Protein AF-A0A7S1DZK3-F1 (afdb_monomer_lite)

Secondary structure (DSSP, 8-state):
---EEPPPBTTB--EE-TT------HHHHHT-TTTSTTTTS--GGGGGS-B--TT-TTS--B-GGGGTTSSS--TTTTTTS--BTB-GGGS-TTHHHHHHHHHHHHHHHHHH------GGG------TTT-TT----SS--PPTT------

InterPro domains:
  IPR001128 Cytochrome P450 [PF00067] (18-119)
  IPR017972 Cytochrome P450, conserved site [PS00086] (85-94)
  IPR036396 Cytochrome P450 superfamily [G3DSA:1.10.630.10] (1-142)
  IPR036396 Cytochrome P450 superfamily [SSF48264] (18-120)
  IPR050196 Cytochrome P450 Monooxygenases [PTHR24291] (13-118)

pLDDT: mean 83.06, std 17.18, range [33.0, 98.25]

Organism: NCBI:txid33649

Sequence (151 aa):
REEDVLPAGAGVEATVIRGMDMFIPVYNIQRDERFWPNANTFDPERFTRPYKNPDIPEWAGFDPRKWEGRLYPNEIASDYAFMPFGAGARKCVGDEFALMEAVVTLAMVLRRFDFEFDESKFTTGVDIMDHPQDLNHPVGMRTGATIHTRK

Foldseek 3Di:
DQKDWDPDDPNDTDTDHPPDDDDDPQVCLQQPCQQPPVSVDPDPCSLVDWDDHPVRPVFPTAANVQCVVHLDRDCRRSVNSHHPQHDDPNGDPCPRVVSVCVVVVVVVPVVPDDDDDDVVLCPDPDDCVRCVPSQPHPPDDPDPDDPPPPD

Radius of gyration: 19.24 Å; chains: 1; bounding box: 43×32×50 Å

Structure (mmCIF, N/CA/C/O backbone):
data_AF-A0A7S1DZK3-F1
#
_entry.id   AF-A0A7S1DZK3-F1
#
loop_
_atom_site.group_PDB
_atom_site.id
_atom_site.type_symbol
_atom_site.label_atom_id
_atom_site.label_alt_id
_atom_site.label_comp_id
_atom_site.label_asym_id
_atom_site.label_entity_id
_atom_site.label_seq_id
_atom_site.pdbx_PDB_ins_code
_atom_site.Cartn_x
_atom_site.Cartn_y
_atom_site.Cartn_z
_atom_site.occupancy
_atom_site.B_iso_or_equiv
_atom_site.auth_seq_id
_atom_site.auth_comp_id
_atom_site.auth_asym_id
_atom_site.auth_atom_id
_atom_site.pdbx_PDB_model_num
ATOM 1 N N . ARG A 1 1 ? 23.828 -12.456 -16.747 1.00 60.06 1 ARG A N 1
ATOM 2 C CA . ARG A 1 1 ? 23.645 -11.046 -16.331 1.00 60.06 1 ARG A CA 1
ATOM 3 C C . ARG A 1 1 ? 24.387 -10.217 -17.356 1.00 60.06 1 ARG A C 1
ATOM 5 O O . ARG A 1 1 ? 25.614 -10.194 -17.299 1.00 60.06 1 ARG A O 1
ATOM 12 N N . GLU A 1 2 ? 23.642 -9.706 -18.322 1.00 78.56 2 GLU A N 1
ATOM 13 C CA . GLU A 1 2 ? 24.114 -8.796 -19.367 1.00 78.56 2 GLU A CA 1
ATOM 14 C C . GLU A 1 2 ? 23.828 -7.357 -18.918 1.00 78.56 2 GLU A C 1
ATOM 16 O O . GLU A 1 2 ? 23.132 -7.161 -17.918 1.00 78.56 2 GLU A O 1
ATOM 21 N N . GLU A 1 3 ? 24.444 -6.384 -19.581 1.00 82.75 3 GLU A N 1
ATOM 22 C CA . GLU A 1 3 ? 24.134 -4.967 -19.381 1.00 82.75 3 GLU A CA 1
ATOM 23 C C . GLU A 1 3 ? 22.786 -4.652 -20.025 1.00 82.7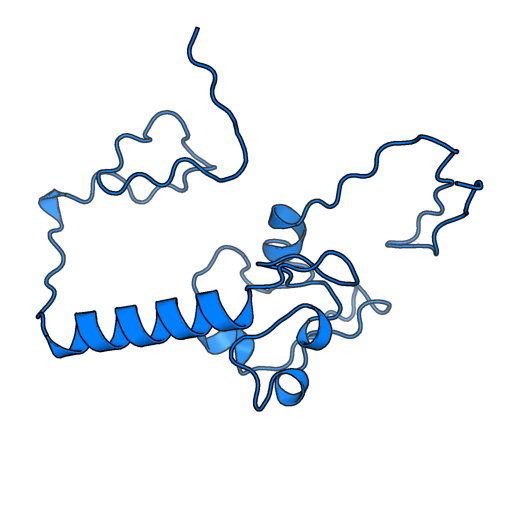5 3 GLU A C 1
ATOM 25 O O . GLU A 1 3 ? 22.459 -5.216 -21.068 1.00 82.75 3 GLU A O 1
ATOM 30 N N . ASP A 1 4 ? 22.011 -3.774 -19.392 1.00 80.69 4 ASP A N 1
ATOM 31 C CA . ASP A 1 4 ? 20.690 -3.395 -19.882 1.00 80.69 4 ASP A CA 1
ATOM 32 C C . ASP A 1 4 ? 20.436 -1.904 -19.633 1.00 80.69 4 ASP A C 1
ATOM 34 O O . ASP A 1 4 ? 20.900 -1.320 -18.642 1.00 80.69 4 ASP A O 1
ATOM 38 N N . VAL A 1 5 ? 19.708 -1.281 -20.555 1.00 77.56 5 VAL A N 1
ATOM 39 C CA . VAL A 1 5 ? 19.269 0.110 -20.441 1.00 77.56 5 VAL A CA 1
ATOM 40 C C . VAL A 1 5 ? 17.822 0.073 -19.988 1.00 77.56 5 VAL A C 1
ATOM 42 O O . VAL A 1 5 ? 16.945 -0.390 -20.715 1.00 77.56 5 VAL A O 1
ATOM 45 N N . LEU A 1 6 ? 17.568 0.548 -18.767 1.00 76.00 6 LEU A N 1
ATOM 46 C CA . LEU A 1 6 ? 16.203 0.586 -18.261 1.00 76.00 6 LEU A CA 1
ATOM 47 C C . LEU A 1 6 ? 15.374 1.596 -19.062 1.00 76.00 6 LEU A C 1
ATOM 49 O O . LEU A 1 6 ? 15.902 2.641 -19.455 1.00 76.00 6 LEU A O 1
ATOM 53 N N . PRO A 1 7 ? 14.075 1.319 -19.280 1.00 72.19 7 PRO A N 1
ATOM 54 C CA . PRO A 1 7 ? 13.187 2.292 -19.896 1.00 72.19 7 PRO A CA 1
ATOM 55 C C . PRO A 1 7 ? 13.189 3.584 -19.076 1.00 72.19 7 PRO A C 1
ATOM 57 O O . PRO A 1 7 ? 13.272 3.547 -17.845 1.00 72.19 7 PRO A O 1
ATOM 60 N N . ALA A 1 8 ? 13.092 4.722 -19.764 1.00 64.50 8 ALA A N 1
ATOM 61 C CA . ALA A 1 8 ? 13.044 6.022 -19.113 1.00 64.50 8 ALA A CA 1
ATOM 62 C C . ALA A 1 8 ? 11.889 6.059 -18.099 1.00 64.50 8 ALA A C 1
ATOM 64 O O . ALA A 1 8 ? 10.725 5.864 -18.448 1.00 64.50 8 ALA A O 1
ATOM 65 N N . GLY A 1 9 ? 12.229 6.308 -16.837 1.00 62.69 9 GLY A N 1
ATOM 66 C CA . GLY A 1 9 ? 11.283 6.545 -15.754 1.00 62.69 9 GLY A CA 1
ATOM 67 C C . GLY A 1 9 ? 11.516 7.945 -15.204 1.00 62.69 9 GLY A C 1
ATOM 68 O O . GLY A 1 9 ? 12.662 8.341 -15.002 1.00 62.69 9 GLY A O 1
ATOM 69 N N . ALA A 1 10 ? 10.445 8.717 -14.998 1.00 60.16 10 ALA A N 1
ATOM 70 C CA . ALA A 1 10 ? 10.524 10.100 -14.509 1.00 60.16 10 ALA A CA 1
ATOM 71 C C . ALA A 1 10 ? 11.464 11.023 -15.328 1.00 60.16 10 ALA A C 1
ATOM 73 O O . ALA A 1 10 ? 12.048 11.959 -14.786 1.00 60.16 10 ALA A O 1
ATOM 74 N N . GLY A 1 11 ? 11.618 10.757 -16.632 1.00 65.50 11 GLY A N 1
ATOM 75 C CA . GLY A 1 11 ? 12.385 11.597 -17.559 1.00 65.50 11 GLY A CA 1
ATOM 76 C C . GLY A 1 11 ? 13.910 11.443 -17.506 1.00 65.50 11 GLY A C 1
ATOM 77 O O . GLY A 1 11 ? 14.607 12.251 -18.116 1.00 65.50 11 GLY A O 1
ATOM 78 N N . VAL A 1 12 ? 14.440 10.431 -16.808 1.00 72.00 12 VAL A N 1
ATOM 79 C CA . VAL A 1 12 ? 15.886 10.161 -16.739 1.00 72.00 12 VAL A CA 1
ATOM 80 C C . VAL A 1 12 ? 16.186 8.782 -17.321 1.00 72.00 12 VAL A C 1
ATOM 82 O O . VAL A 1 12 ? 15.594 7.782 -16.913 1.00 72.00 12 VAL A O 1
ATOM 85 N N . GLU A 1 13 ? 17.125 8.723 -18.264 1.00 78.81 13 GLU A N 1
ATOM 86 C CA . GLU A 1 13 ? 17.710 7.463 -18.724 1.00 78.81 13 GLU A CA 1
ATOM 87 C C . GLU A 1 13 ? 18.843 7.043 -17.787 1.00 78.81 13 GLU A C 1
ATOM 89 O O . GLU A 1 13 ? 19.694 7.851 -17.408 1.00 78.81 13 GLU A O 1
ATOM 94 N N . ALA A 1 14 ? 18.863 5.764 -17.417 1.00 81.75 14 ALA A N 1
ATOM 95 C CA . ALA A 1 14 ? 19.902 5.199 -16.570 1.00 81.75 14 ALA A CA 1
ATOM 96 C C . ALA A 1 14 ? 20.382 3.858 -17.134 1.00 81.75 14 ALA A C 1
ATOM 98 O O . ALA A 1 14 ? 19.590 2.975 -17.464 1.00 81.75 14 ALA A O 1
ATOM 99 N N . THR A 1 15 ? 21.701 3.695 -17.215 1.00 85.69 15 THR A N 1
ATOM 100 C CA . THR A 1 15 ? 22.334 2.420 -17.564 1.00 85.69 15 THR A CA 1
ATOM 101 C C . THR A 1 15 ? 22.617 1.629 -16.297 1.00 85.69 15 THR A C 1
ATOM 103 O O . THR A 1 15 ? 23.321 2.108 -15.405 1.00 85.69 15 THR A O 1
ATOM 106 N N . VAL A 1 16 ? 22.111 0.397 -16.229 1.00 85.81 16 VAL A N 1
ATOM 107 C CA . VAL A 1 16 ? 22.430 -0.524 -15.138 1.00 85.81 16 VAL A CA 1
ATOM 108 C C . VAL A 1 16 ? 23.578 -1.410 -15.592 1.00 85.81 16 VAL A C 1
ATOM 110 O O . VAL A 1 16 ? 23.414 -2.321 -16.405 1.00 85.81 16 VAL A O 1
ATOM 113 N N . ILE A 1 17 ? 24.771 -1.134 -15.068 1.00 89.94 17 ILE A N 1
ATOM 114 C CA . ILE A 1 17 ? 25.952 -1.933 -15.396 1.00 89.94 17 ILE A CA 1
ATOM 115 C C . ILE A 1 17 ? 25.863 -3.319 -14.760 1.00 89.94 17 ILE A C 1
ATOM 117 O O . ILE A 1 17 ? 25.255 -3.528 -13.703 1.00 89.94 17 ILE A O 1
ATOM 121 N N . ARG A 1 18 ? 26.539 -4.287 -15.376 1.00 88.56 18 ARG A N 1
ATOM 122 C CA . ARG A 1 18 ? 26.603 -5.651 -14.858 1.00 88.56 18 ARG A CA 1
ATOM 123 C C . ARG A 1 18 ? 27.131 -5.665 -13.420 1.00 88.56 18 ARG A C 1
ATOM 125 O O . ARG A 1 18 ? 28.251 -5.250 -13.148 1.00 88.56 18 ARG A O 1
ATOM 132 N N . GLY A 1 19 ? 26.343 -6.252 -12.521 1.00 88.88 19 GLY A N 1
ATOM 133 C CA . GLY A 1 19 ? 26.713 -6.396 -11.110 1.00 88.88 19 GLY A CA 1
ATOM 134 C C . GLY A 1 19 ? 26.346 -5.199 -10.235 1.00 88.88 19 GLY A C 1
ATOM 135 O O . GLY A 1 19 ? 26.586 -5.273 -9.038 1.00 88.88 19 GLY A O 1
ATOM 136 N N . MET A 1 20 ? 25.740 -4.149 -10.798 1.00 89.69 20 MET A N 1
ATOM 137 C CA . MET A 1 20 ? 25.146 -3.067 -10.019 1.00 89.69 20 MET A CA 1
ATOM 138 C C . MET A 1 20 ? 24.001 -3.601 -9.152 1.00 89.69 20 MET A C 1
ATOM 140 O O . MET A 1 20 ? 23.129 -4.331 -9.635 1.00 89.69 20 MET A O 1
ATOM 144 N N . ASP A 1 21 ? 24.002 -3.214 -7.880 1.00 89.12 21 ASP A N 1
ATOM 145 C CA . ASP A 1 21 ? 22.887 -3.469 -6.979 1.00 89.12 21 ASP A CA 1
ATOM 146 C C . ASP A 1 21 ? 21.771 -2.454 -7.227 1.00 89.12 21 ASP A C 1
ATOM 148 O O . ASP A 1 21 ? 22.009 -1.256 -7.383 1.00 89.12 21 ASP A O 1
ATOM 152 N N . MET A 1 22 ? 20.535 -2.945 -7.247 1.00 86.38 22 MET A N 1
ATOM 153 C CA . MET A 1 22 ? 19.342 -2.124 -7.405 1.00 86.38 22 MET A CA 1
ATOM 154 C C . MET A 1 22 ? 18.540 -2.133 -6.113 1.00 86.38 22 MET A C 1
ATOM 156 O O . MET A 1 22 ? 18.350 -3.180 -5.492 1.00 86.38 22 MET A O 1
ATOM 160 N N . PHE A 1 23 ? 18.019 -0.969 -5.744 1.00 88.50 23 PHE A N 1
ATOM 161 C CA . PHE A 1 23 ? 17.133 -0.815 -4.601 1.00 88.50 23 PHE A CA 1
ATOM 162 C C . PHE A 1 23 ? 15.766 -0.323 -5.068 1.00 88.50 23 PHE A C 1
ATOM 164 O O . PHE A 1 23 ? 15.672 0.671 -5.785 1.00 88.50 23 PHE A O 1
ATOM 171 N N . ILE A 1 24 ? 14.704 -1.013 -4.649 1.00 88.69 24 ILE A N 1
ATOM 172 C CA . ILE A 1 24 ? 13.324 -0.581 -4.882 1.00 88.69 24 ILE A CA 1
ATOM 173 C C . ILE A 1 24 ? 12.834 0.062 -3.581 1.00 88.69 24 ILE A C 1
ATOM 175 O O . ILE A 1 24 ? 12.648 -0.657 -2.594 1.00 88.69 24 ILE A O 1
ATOM 179 N N . PRO A 1 25 ? 12.607 1.387 -3.542 1.00 90.81 25 PRO A N 1
ATOM 180 C CA . PRO A 1 25 ? 12.182 2.081 -2.333 1.00 90.81 25 PRO A CA 1
ATOM 181 C C . PRO A 1 25 ? 10.676 1.882 -2.096 1.00 90.81 25 PRO A C 1
ATOM 183 O O . PRO A 1 25 ? 9.886 2.818 -2.198 1.00 90.81 25 PRO A O 1
ATOM 186 N N . VAL A 1 26 ? 10.271 0.644 -1.788 1.00 91.69 26 VAL A N 1
ATOM 187 C CA . VAL A 1 26 ? 8.860 0.228 -1.660 1.00 91.69 26 VAL A CA 1
ATOM 188 C C . VAL A 1 26 ? 8.087 1.124 -0.690 1.00 91.69 26 VAL A C 1
ATOM 190 O O . VAL A 1 26 ? 6.977 1.545 -1.003 1.00 91.69 26 VAL A O 1
ATOM 193 N N . TYR A 1 27 ? 8.684 1.448 0.461 1.00 89.81 27 TYR A N 1
ATOM 194 C CA . TYR A 1 27 ? 8.065 2.318 1.463 1.00 89.81 27 TYR A CA 1
ATOM 195 C C . TYR A 1 27 ? 7.760 3.713 0.904 1.00 89.81 27 TYR A C 1
ATOM 197 O O . TYR A 1 27 ? 6.652 4.211 1.088 1.00 89.81 27 TYR A O 1
ATOM 205 N N . ASN A 1 28 ? 8.717 4.315 0.191 1.00 91.88 28 ASN A N 1
ATOM 206 C CA . ASN A 1 28 ? 8.574 5.657 -0.364 1.00 91.88 28 ASN A CA 1
ATOM 207 C C . ASN A 1 28 ? 7.533 5.675 -1.480 1.00 91.88 28 ASN A C 1
ATOM 209 O O . ASN A 1 28 ? 6.692 6.558 -1.480 1.00 91.88 28 ASN A O 1
ATOM 213 N N . ILE A 1 29 ? 7.537 4.684 -2.380 1.00 93.69 29 ILE A N 1
ATOM 214 C CA . ILE A 1 29 ? 6.546 4.587 -3.468 1.00 93.69 29 ILE A CA 1
ATOM 215 C C . ILE A 1 29 ? 5.123 4.520 -2.891 1.00 93.69 29 ILE A C 1
ATOM 217 O O . ILE A 1 29 ? 4.232 5.236 -3.340 1.00 93.69 29 ILE A O 1
ATOM 221 N N . GLN A 1 30 ? 4.918 3.711 -1.847 1.00 93.94 30 GLN A N 1
ATOM 222 C CA . GLN A 1 30 ? 3.617 3.567 -1.182 1.00 93.94 30 GLN A CA 1
ATOM 223 C C . GLN A 1 30 ? 3.183 4.804 -0.382 1.00 93.94 30 GLN A C 1
ATOM 225 O O . GLN A 1 30 ? 2.025 4.883 0.021 1.00 93.94 30 GLN A O 1
ATOM 230 N N . ARG A 1 31 ? 4.095 5.750 -0.132 1.00 93.06 31 ARG A N 1
ATOM 231 C CA . ARG A 1 31 ? 3.850 7.005 0.596 1.00 93.06 31 ARG A CA 1
ATOM 232 C C . ARG A 1 31 ? 4.088 8.253 -0.251 1.00 93.06 31 ARG A C 1
ATOM 234 O O . ARG A 1 31 ? 4.149 9.357 0.278 1.00 93.06 31 ARG A O 1
ATOM 241 N N . ASP A 1 32 ? 4.226 8.092 -1.559 1.00 94.06 32 ASP A N 1
ATOM 242 C CA . ASP A 1 32 ? 4.442 9.206 -2.467 1.00 94.06 32 ASP A CA 1
ATOM 243 C C . ASP A 1 32 ? 3.100 9.838 -2.839 1.00 94.06 32 ASP A C 1
ATOM 245 O O . ASP A 1 32 ? 2.216 9.174 -3.389 1.00 94.06 32 ASP A O 1
ATOM 249 N N . GLU A 1 33 ? 2.949 11.134 -2.570 1.00 95.38 33 GLU A N 1
ATOM 250 C CA . GLU A 1 33 ? 1.713 11.868 -2.856 1.00 95.38 33 GLU A CA 1
ATOM 251 C C . GLU A 1 33 ? 1.383 11.935 -4.347 1.00 95.38 33 GLU A C 1
ATOM 253 O O . GLU A 1 33 ? 0.219 12.091 -4.722 1.00 95.38 33 GLU A O 1
ATOM 258 N N . ARG A 1 34 ? 2.381 11.735 -5.216 1.00 94.00 34 ARG A N 1
ATOM 259 C CA . ARG A 1 34 ? 2.153 11.671 -6.657 1.00 94.00 34 ARG A CA 1
ATOM 260 C C . ARG A 1 34 ? 1.323 10.447 -7.049 1.00 94.00 34 ARG A C 1
ATOM 262 O O . ARG A 1 34 ? 0.572 10.537 -8.018 1.00 94.00 34 ARG A O 1
ATOM 269 N N . PHE A 1 35 ? 1.408 9.347 -6.296 1.00 95.12 35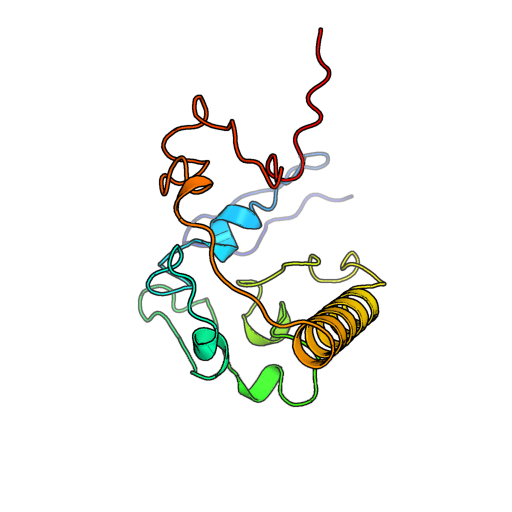 PHE A N 1
ATOM 270 C CA . PHE A 1 35 ? 0.618 8.126 -6.510 1.00 95.12 35 PHE A CA 1
ATOM 271 C C . PHE A 1 35 ? -0.557 7.995 -5.534 1.00 95.12 35 PHE A C 1
ATOM 273 O O . PHE A 1 35 ? -1.577 7.399 -5.875 1.00 95.12 35 PHE A O 1
ATOM 280 N N . TRP A 1 36 ? -0.438 8.562 -4.332 1.00 95.56 36 TRP A N 1
ATOM 281 C CA . TRP A 1 36 ? -1.402 8.386 -3.250 1.00 95.56 36 TRP A CA 1
ATOM 282 C C . TRP A 1 36 ? -1.745 9.731 -2.601 1.00 95.56 36 TRP A C 1
ATOM 284 O O . TRP A 1 36 ? -1.011 10.185 -1.731 1.00 95.56 36 TRP A O 1
ATOM 294 N N . PRO A 1 37 ? -2.885 10.364 -2.933 1.00 94.88 37 PRO A N 1
ATOM 295 C CA . PRO A 1 37 ? -3.297 11.603 -2.280 1.00 94.88 37 PRO A CA 1
ATOM 296 C C . PRO A 1 37 ? -3.394 11.413 -0.766 1.00 94.88 37 PRO A C 1
ATOM 298 O O . PRO A 1 37 ? -3.933 10.393 -0.313 1.00 94.88 37 PRO A O 1
ATOM 301 N N . ASN A 1 38 ? -2.878 12.379 -0.000 1.00 94.19 38 ASN A N 1
ATOM 302 C CA . ASN A 1 38 ? -2.772 12.300 1.460 1.00 94.19 38 ASN A CA 1
ATOM 303 C C . ASN A 1 38 ? -2.138 10.963 1.892 1.00 94.19 38 ASN A C 1
ATOM 305 O O . ASN A 1 38 ? -2.764 10.147 2.577 1.00 94.19 38 ASN A O 1
ATOM 309 N N . ALA A 1 39 ? -0.930 10.682 1.395 1.00 92.69 39 ALA A N 1
ATOM 310 C CA . ALA A 1 39 ? -0.318 9.353 1.466 1.00 92.69 39 ALA A CA 1
ATOM 311 C C . ALA A 1 39 ? -0.065 8.866 2.904 1.00 92.69 39 ALA A C 1
ATOM 313 O O . ALA A 1 39 ? -0.115 7.667 3.173 1.00 92.69 39 ALA A O 1
ATOM 314 N N . ASN A 1 40 ? 0.157 9.799 3.834 1.00 90.25 40 ASN A N 1
ATOM 315 C CA . ASN A 1 40 ? 0.388 9.504 5.251 1.00 90.25 40 ASN A CA 1
ATOM 316 C C . ASN A 1 40 ? -0.908 9.383 6.071 1.00 90.25 40 ASN A C 1
ATOM 318 O O . ASN A 1 40 ? -0.869 9.019 7.243 1.00 90.25 40 ASN A O 1
ATOM 322 N N . THR A 1 41 ? -2.071 9.657 5.474 1.00 91.75 41 THR A N 1
ATOM 323 C CA . THR A 1 41 ? -3.364 9.521 6.150 1.00 91.75 41 THR A CA 1
ATOM 324 C C . THR A 1 41 ? -3.895 8.095 6.022 1.00 91.75 41 THR A C 1
ATOM 326 O O . THR A 1 41 ? -3.985 7.540 4.919 1.00 91.75 41 THR A O 1
ATOM 329 N N . PHE A 1 42 ? -4.308 7.511 7.153 1.00 91.50 42 PHE A N 1
ATOM 330 C CA . PHE A 1 42 ? -5.020 6.235 7.173 1.00 91.50 42 PHE A CA 1
ATOM 331 C C . PHE A 1 42 ? -6.424 6.407 6.579 1.00 91.50 42 PHE A C 1
ATOM 333 O O . PHE A 1 42 ? -7.354 6.849 7.247 1.00 91.50 42 PHE A O 1
ATOM 340 N N . ASP A 1 43 ? -6.550 6.065 5.300 1.00 94.94 43 ASP A N 1
ATOM 341 C CA . ASP A 1 43 ? -7.792 6.107 4.526 1.00 94.94 43 ASP A CA 1
ATOM 342 C C . ASP A 1 43 ? -8.020 4.721 3.895 1.00 94.94 43 ASP A C 1
ATOM 344 O O . ASP A 1 43 ? -7.441 4.434 2.838 1.00 94.94 43 ASP A O 1
ATOM 348 N N . PRO A 1 44 ? -8.810 3.841 4.545 1.00 92.81 44 PRO A N 1
ATOM 349 C CA . PRO A 1 44 ? -9.140 2.519 4.014 1.00 92.81 44 PRO A CA 1
ATOM 350 C C . PRO A 1 44 ? -9.937 2.576 2.707 1.00 92.81 44 PRO A C 1
ATOM 352 O O . PRO A 1 44 ? -9.794 1.700 1.853 1.00 92.81 44 PRO A O 1
ATOM 355 N N . GLU A 1 45 ? -10.760 3.612 2.527 1.00 94.38 45 GLU A N 1
ATOM 356 C CA . GLU A 1 45 ? -11.632 3.756 1.363 1.00 94.38 45 GLU A CA 1
ATOM 357 C C . GLU A 1 45 ? -10.864 4.168 0.105 1.00 94.38 45 GLU A C 1
ATOM 359 O O . GLU A 1 45 ? -11.403 4.041 -0.998 1.00 94.38 45 GLU A O 1
ATOM 364 N N . ARG A 1 46 ? -9.589 4.584 0.208 1.00 94.69 46 ARG A N 1
ATOM 365 C CA . ARG A 1 46 ? -8.776 4.950 -0.969 1.00 94.69 46 ARG A CA 1
ATOM 366 C C . ARG A 1 46 ? -8.749 3.865 -2.041 1.00 94.69 46 ARG A C 1
ATOM 368 O O . ARG A 1 46 ? -8.655 4.182 -3.220 1.00 94.69 46 ARG A O 1
ATOM 375 N N . PHE A 1 47 ? -8.856 2.599 -1.644 1.00 94.12 47 PHE A N 1
ATOM 376 C CA . PHE A 1 47 ? -8.798 1.465 -2.562 1.00 94.12 47 PHE A CA 1
ATOM 377 C C . PHE A 1 47 ? -10.122 1.185 -3.283 1.00 94.12 47 PHE A C 1
ATOM 379 O O . PHE A 1 47 ? -10.169 0.342 -4.175 1.00 94.12 47 PHE A O 1
ATOM 386 N N . THR A 1 48 ? -11.186 1.912 -2.940 1.00 93.62 48 THR A N 1
ATOM 387 C CA . THR A 1 48 ? -12.498 1.822 -3.599 1.00 93.62 48 THR A CA 1
ATOM 388 C C . THR A 1 48 ? -12.653 2.817 -4.750 1.00 93.62 48 THR A C 1
ATOM 390 O O . THR A 1 48 ? -13.526 2.648 -5.599 1.00 93.62 48 THR A O 1
ATOM 393 N N . ARG A 1 49 ? -11.792 3.841 -4.817 1.00 94.56 49 ARG A N 1
ATOM 394 C CA . ARG A 1 49 ? -11.872 4.932 -5.795 1.00 94.56 49 ARG A CA 1
ATOM 395 C C . ARG A 1 49 ? -10.732 4.856 -6.814 1.00 94.56 49 ARG A C 1
ATOM 397 O O . ARG A 1 49 ? -9.597 4.614 -6.415 1.00 94.56 49 ARG A O 1
ATOM 404 N N . PRO A 1 50 ? -10.991 5.073 -8.117 1.00 96.31 50 PRO A N 1
ATOM 405 C CA . PRO A 1 50 ? -9.921 5.190 -9.097 1.00 96.31 50 PRO A CA 1
ATOM 406 C C . PRO A 1 50 ? -9.110 6.461 -8.843 1.00 96.31 50 PRO A C 1
ATOM 408 O O . PRO A 1 50 ? -9.654 7.486 -8.427 1.00 96.31 50 PRO A O 1
ATOM 411 N N . TYR A 1 51 ? -7.814 6.407 -9.131 1.00 96.38 51 TYR A N 1
ATOM 412 C CA . TYR A 1 51 ? -6.951 7.579 -9.054 1.00 96.38 51 TYR A CA 1
ATOM 413 C C . TYR A 1 51 ? -5.907 7.557 -10.162 1.00 96.38 51 TYR A C 1
ATOM 415 O O . TYR A 1 51 ? -5.293 6.529 -10.436 1.00 96.38 51 TYR A O 1
ATOM 423 N N . LYS A 1 52 ? -5.694 8.709 -10.793 1.00 96.00 52 LYS A N 1
ATOM 424 C CA . LYS A 1 52 ? -4.631 8.925 -11.767 1.00 96.00 52 LYS A CA 1
ATOM 425 C C . LYS A 1 52 ? -4.094 10.334 -11.585 1.00 96.00 52 LYS A C 1
ATOM 427 O O . LYS A 1 52 ? -4.876 11.264 -11.396 1.00 96.00 52 LYS A O 1
ATOM 432 N N . ASN A 1 53 ? -2.780 10.475 -11.677 1.00 94.69 53 ASN A N 1
ATOM 433 C CA . ASN A 1 53 ? -2.117 11.766 -11.621 1.00 94.69 53 ASN A CA 1
ATOM 434 C C . ASN A 1 53 ? -1.807 12.263 -13.049 1.00 94.69 53 ASN A C 1
ATOM 436 O O . ASN A 1 53 ? -1.042 11.598 -13.749 1.00 94.69 53 ASN A O 1
ATOM 440 N N . PRO A 1 54 ? -2.382 13.394 -13.505 1.00 93.25 54 PRO A N 1
ATOM 441 C CA . PRO A 1 54 ? -2.075 13.971 -14.815 1.00 93.25 54 PRO A CA 1
ATOM 442 C C . PRO A 1 54 ? -0.600 14.351 -15.000 1.00 93.25 54 PRO A C 1
ATOM 444 O O . PRO A 1 54 ? -0.118 14.333 -16.129 1.00 93.25 54 PRO A O 1
ATOM 447 N N . ASP A 1 55 ? 0.109 14.649 -13.908 1.00 90.94 55 ASP A N 1
ATOM 448 C CA . ASP A 1 55 ? 1.518 15.055 -13.933 1.00 90.94 55 ASP A CA 1
ATOM 449 C C . ASP A 1 55 ? 2.478 13.869 -14.132 1.00 90.94 55 ASP A C 1
ATOM 451 O O . ASP A 1 55 ? 3.668 14.071 -14.366 1.00 90.94 55 ASP A O 1
ATOM 455 N N . ILE A 1 56 ? 1.975 12.629 -14.050 1.00 89.81 56 ILE A N 1
ATOM 456 C CA . ILE A 1 56 ? 2.729 11.398 -14.333 1.00 89.81 56 ILE A CA 1
ATOM 457 C C . ILE A 1 56 ? 1.962 10.581 -15.381 1.00 89.81 56 ILE A C 1
ATOM 459 O O . ILE A 1 56 ? 1.285 9.603 -15.042 1.00 89.81 56 ILE A O 1
ATOM 463 N N . PRO A 1 57 ? 2.012 10.980 -16.662 1.00 88.62 57 PRO A N 1
ATOM 464 C CA . PRO A 1 57 ? 1.245 10.327 -17.718 1.00 88.62 57 PRO A CA 1
ATOM 465 C C . PRO A 1 57 ? 1.661 8.870 -17.965 1.00 88.62 57 PRO A C 1
ATOM 467 O O . PRO A 1 57 ? 0.836 8.093 -18.454 1.00 88.62 57 PRO A O 1
ATOM 470 N N . GLU A 1 58 ? 2.899 8.494 -17.624 1.00 88.12 58 GLU A N 1
ATOM 471 C CA . GLU A 1 58 ? 3.436 7.138 -17.778 1.00 88.12 58 GLU A CA 1
ATOM 472 C C . GLU A 1 58 ? 2.824 6.144 -16.788 1.00 88.12 58 GLU A C 1
ATOM 474 O O . GLU A 1 58 ? 2.757 4.953 -17.081 1.00 88.12 58 GLU A O 1
ATOM 479 N N . TRP A 1 59 ? 2.359 6.622 -15.631 1.00 92.19 59 TRP A N 1
ATOM 480 C CA . TRP A 1 59 ? 1.702 5.776 -14.645 1.00 92.19 59 TRP A CA 1
ATOM 481 C C . TRP A 1 59 ? 0.243 5.548 -15.042 1.00 92.19 59 TRP A C 1
ATOM 483 O O . TRP A 1 59 ? -0.538 6.489 -15.236 1.00 92.19 59 TRP A O 1
ATOM 493 N N . ALA A 1 60 ? -0.164 4.282 -15.146 1.00 93.62 60 ALA A N 1
ATOM 494 C CA . ALA A 1 60 ? -1.520 3.938 -15.567 1.00 93.62 60 ALA A CA 1
ATOM 495 C C . ALA A 1 60 ? -2.591 4.358 -14.542 1.00 93.62 60 ALA A C 1
ATOM 497 O O . ALA A 1 60 ? -3.766 4.478 -14.902 1.00 93.62 60 ALA A O 1
ATOM 498 N N . GLY A 1 61 ? -2.184 4.621 -13.298 1.00 95.06 61 GLY A N 1
ATOM 499 C CA . GLY A 1 61 ? -3.068 4.947 -12.188 1.00 95.06 61 GLY A CA 1
ATOM 500 C C . GLY A 1 61 ? -3.540 3.715 -11.420 1.00 95.06 61 GLY A C 1
ATOM 501 O O . GLY A 1 61 ? -3.334 2.567 -11.822 1.00 95.06 61 GLY A O 1
ATOM 502 N N . PHE A 1 62 ? -4.220 3.973 -10.309 1.00 96.50 62 PHE A N 1
ATOM 503 C CA . PHE A 1 62 ? -4.914 2.963 -9.531 1.00 96.50 62 PHE A CA 1
ATOM 504 C C . PHE A 1 62 ? -6.321 2.715 -10.091 1.00 96.50 62 PHE A C 1
ATOM 506 O O . PHE A 1 62 ? -7.125 3.643 -10.224 1.00 96.50 62 PHE A O 1
ATOM 513 N N . ASP A 1 63 ? -6.630 1.451 -10.382 1.00 96.44 63 ASP A N 1
ATOM 514 C CA . ASP A 1 63 ? -7.935 1.008 -10.876 1.00 96.44 63 ASP A CA 1
ATOM 515 C C . ASP A 1 63 ? -8.556 -0.030 -9.924 1.00 96.44 63 ASP A C 1
ATOM 517 O O . ASP A 1 63 ? -8.089 -1.175 -9.874 1.00 96.44 63 ASP A O 1
ATOM 521 N N . PRO A 1 64 ? -9.634 0.317 -9.196 1.00 95.19 64 PRO A N 1
ATOM 522 C CA . PRO A 1 64 ? -10.257 -0.584 -8.235 1.00 95.19 64 PRO A CA 1
ATOM 523 C C . PRO A 1 64 ? -10.839 -1.847 -8.886 1.00 95.19 64 PRO A C 1
ATOM 525 O O . PRO A 1 64 ? -10.869 -2.907 -8.268 1.00 95.19 64 PRO A O 1
ATOM 528 N N . ARG A 1 65 ? -11.214 -1.786 -10.169 1.00 94.31 65 ARG A N 1
ATOM 529 C CA . ARG A 1 65 ? -11.768 -2.942 -10.896 1.00 94.31 65 ARG A CA 1
ATOM 530 C C . ARG A 1 65 ? -10.732 -4.048 -11.09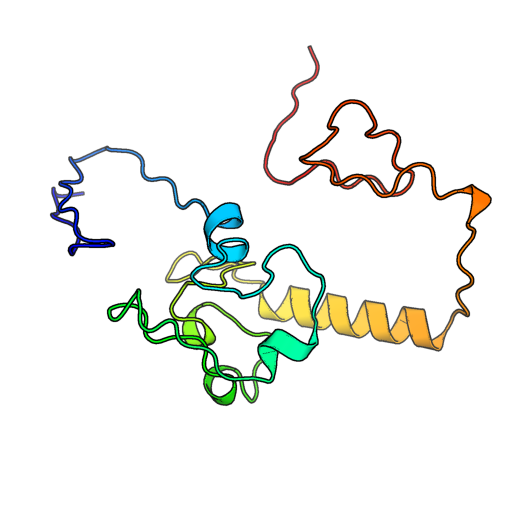4 1.00 94.31 65 ARG A C 1
ATOM 532 O O . ARG A 1 65 ? -11.084 -5.209 -11.252 1.00 94.31 65 ARG A O 1
ATOM 539 N N . LYS A 1 66 ? -9.438 -3.709 -11.082 1.00 92.50 66 LYS A N 1
ATOM 540 C CA . LYS A 1 66 ? -8.347 -4.677 -11.292 1.00 92.50 66 LYS A CA 1
ATOM 541 C C . LYS A 1 66 ? -8.051 -5.547 -10.068 1.00 92.50 66 LYS A C 1
ATOM 543 O O . LYS A 1 66 ? -7.341 -6.546 -10.207 1.00 92.50 66 LYS A O 1
ATOM 548 N N . TRP A 1 67 ? -8.563 -5.192 -8.888 1.00 88.94 67 TRP A N 1
ATOM 549 C CA . TRP A 1 67 ? -8.469 -6.037 -7.693 1.00 88.94 67 TRP A CA 1
ATOM 550 C C . TRP A 1 67 ? -9.824 -6.580 -7.227 1.00 88.94 67 TRP A C 1
ATOM 552 O O . TRP A 1 67 ? -9.888 -7.260 -6.206 1.00 88.94 67 TRP A O 1
ATOM 562 N N . GLU A 1 68 ? -10.885 -6.371 -8.007 1.00 86.88 68 GLU A N 1
ATOM 563 C CA . GLU A 1 68 ? -12.165 -7.032 -7.781 1.00 86.88 68 GLU A CA 1
ATOM 564 C C . GLU A 1 68 ? -11.985 -8.561 -7.819 1.00 86.88 68 GLU A C 1
ATOM 566 O O . GLU A 1 68 ? -11.330 -9.113 -8.706 1.00 86.88 68 GLU A O 1
ATOM 571 N N . GLY A 1 69 ? -12.506 -9.250 -6.802 1.00 84.56 69 GLY A N 1
ATOM 572 C CA . GLY A 1 69 ? -12.327 -10.696 -6.637 1.00 84.56 69 GLY A CA 1
ATOM 573 C C . GLY A 1 69 ? -10.961 -11.131 -6.085 1.00 84.56 69 GLY A C 1
ATOM 574 O O . GLY A 1 69 ? -10.720 -12.331 -5.975 1.00 84.56 69 GLY A O 1
ATOM 575 N N . ARG A 1 70 ? -10.075 -10.197 -5.710 1.00 86.62 70 ARG A N 1
ATOM 576 C CA . ARG A 1 70 ? -8.828 -10.482 -4.977 1.00 86.62 70 ARG A CA 1
ATOM 577 C C . ARG A 1 70 ? -8.956 -10.085 -3.508 1.00 86.62 70 ARG A C 1
ATOM 579 O O . ARG A 1 70 ? -9.800 -9.274 -3.144 1.00 86.62 70 ARG A O 1
ATOM 586 N N . LEU A 1 71 ? -8.080 -10.631 -2.663 1.00 87.44 71 LEU A N 1
ATOM 587 C CA . LEU A 1 71 ? -8.099 -10.361 -1.219 1.00 87.44 71 LEU A CA 1
ATOM 588 C C . LEU A 1 71 ? -7.618 -8.951 -0.845 1.00 87.44 71 LEU A C 1
ATOM 590 O O . LEU A 1 71 ? -7.967 -8.463 0.226 1.00 87.44 71 LEU A O 1
ATOM 594 N N . TYR A 1 72 ? -6.806 -8.308 -1.689 1.00 91.25 72 TYR A N 1
ATOM 595 C CA . TYR A 1 72 ? -6.262 -6.976 -1.423 1.00 91.25 72 TYR A CA 1
ATOM 596 C C . TYR A 1 72 ? -5.844 -6.253 -2.719 1.00 91.25 72 TYR A C 1
ATOM 598 O O . TYR A 1 72 ? -5.556 -6.912 -3.727 1.00 91.25 72 TYR A O 1
ATOM 606 N N . PRO A 1 73 ? -5.782 -4.906 -2.711 1.00 92.00 73 PRO A N 1
ATOM 607 C CA . PRO A 1 73 ? -5.204 -4.123 -3.802 1.00 92.00 73 PRO A CA 1
ATOM 608 C C . PRO A 1 73 ? -3.707 -4.427 -3.907 1.00 92.00 73 PRO A C 1
ATOM 610 O O . PRO A 1 73 ? -2.990 -4.347 -2.917 1.00 92.00 73 PRO A O 1
ATOM 613 N N . ASN A 1 74 ? -3.218 -4.789 -5.089 1.00 91.38 74 ASN A N 1
ATOM 614 C CA . ASN A 1 74 ? -1.840 -5.251 -5.275 1.00 91.38 74 ASN A CA 1
ATOM 615 C C . ASN A 1 74 ? -1.110 -4.478 -6.390 1.00 91.38 74 ASN A C 1
ATOM 617 O O . ASN A 1 74 ? -1.584 -3.437 -6.860 1.00 91.38 74 ASN A O 1
ATOM 621 N N . GLU A 1 75 ? 0.046 -4.981 -6.822 1.00 94.00 75 GLU A N 1
ATOM 622 C CA . GLU A 1 75 ? 0.890 -4.359 -7.844 1.00 94.00 75 GLU A CA 1
ATOM 623 C C . GLU A 1 75 ? 0.161 -4.185 -9.183 1.00 94.00 75 GLU A C 1
ATOM 625 O O . GLU A 1 75 ? 0.410 -3.229 -9.905 1.00 94.00 75 GLU A O 1
ATOM 630 N N . ILE A 1 76 ? -0.786 -5.070 -9.504 1.00 93.75 76 ILE A N 1
ATOM 631 C CA . ILE A 1 76 ? -1.516 -5.044 -10.778 1.00 93.75 76 ILE A CA 1
ATOM 632 C C . ILE A 1 76 ? -2.558 -3.924 -10.780 1.00 93.75 76 ILE A C 1
ATOM 634 O O . ILE A 1 76 ? -2.725 -3.219 -11.776 1.00 93.75 76 ILE A O 1
ATOM 638 N N . ALA A 1 77 ? -3.273 -3.752 -9.667 1.00 95.19 77 ALA A N 1
ATOM 639 C CA . ALA A 1 77 ? -4.309 -2.727 -9.562 1.00 95.19 77 ALA A CA 1
ATOM 640 C C . ALA A 1 77 ? -3.743 -1.312 -9.452 1.00 95.19 77 ALA A C 1
ATOM 642 O O . ALA A 1 77 ? -4.420 -0.355 -9.813 1.00 95.19 77 ALA A O 1
ATOM 643 N N . SER A 1 78 ? -2.510 -1.197 -8.966 1.00 95.44 78 SER A N 1
ATOM 644 C CA . SER A 1 78 ? -1.822 0.065 -8.704 1.00 95.44 78 SER A CA 1
ATOM 645 C C . SER A 1 78 ? -0.749 0.419 -9.730 1.00 95.44 78 SER A C 1
ATOM 647 O O . SER A 1 78 ? -0.074 1.427 -9.545 1.00 95.44 78 SER A O 1
ATOM 649 N N . ASP A 1 79 ? -0.549 -0.409 -10.760 1.00 94.81 79 ASP A N 1
ATOM 650 C CA . ASP A 1 79 ? 0.570 -0.274 -11.699 1.00 94.81 79 ASP A CA 1
ATOM 651 C C . ASP A 1 79 ? 1.907 -0.092 -10.952 1.00 94.81 79 ASP A C 1
ATOM 653 O O . ASP A 1 79 ? 2.609 0.907 -11.078 1.00 94.81 79 ASP A O 1
ATOM 657 N N . TYR A 1 80 ? 2.191 -1.052 -10.066 1.00 95.00 80 TYR A N 1
ATOM 658 C CA . TYR A 1 80 ? 3.362 -1.129 -9.189 1.00 95.00 80 TYR A CA 1
ATOM 659 C C . TYR A 1 80 ? 3.508 0.002 -8.149 1.00 95.00 80 TYR A C 1
ATOM 661 O O . TYR A 1 80 ? 4.500 0.029 -7.423 1.00 95.00 80 TYR A O 1
ATOM 669 N N . ALA A 1 81 ? 2.517 0.883 -7.970 1.00 95.38 81 ALA A N 1
ATOM 670 C CA . ALA A 1 81 ? 2.558 1.912 -6.922 1.00 95.38 81 ALA A CA 1
ATOM 671 C C . ALA A 1 81 ? 2.188 1.392 -5.514 1.00 95.38 81 ALA A C 1
ATOM 673 O O . ALA A 1 81 ? 2.411 2.076 -4.513 1.00 95.38 81 ALA A O 1
ATOM 674 N N . PHE A 1 82 ? 1.639 0.179 -5.408 1.00 95.56 82 PHE A N 1
ATOM 675 C CA . PHE A 1 82 ? 1.333 -0.497 -4.147 1.00 95.56 82 PHE A CA 1
ATOM 676 C C . PHE A 1 82 ? 1.793 -1.956 -4.192 1.00 95.56 82 PHE A C 1
ATOM 678 O O . PHE A 1 82 ? 1.257 -2.775 -4.934 1.00 95.56 82 PHE A O 1
ATOM 685 N N . MET A 1 83 ? 2.814 -2.280 -3.396 1.00 95.44 83 MET A N 1
ATOM 686 C CA . MET A 1 83 ? 3.515 -3.574 -3.428 1.00 95.44 83 MET A CA 1
ATOM 687 C C . MET A 1 83 ? 3.851 -4.076 -2.011 1.00 95.44 83 MET A C 1
ATOM 689 O O . MET A 1 83 ? 5.027 -4.276 -1.694 1.00 95.44 83 MET A O 1
ATOM 693 N N . PRO A 1 84 ? 2.866 -4.241 -1.108 1.00 92.94 84 PRO A N 1
ATOM 694 C CA . PRO A 1 84 ? 3.127 -4.586 0.297 1.00 92.94 84 PRO A CA 1
ATOM 695 C C . PRO A 1 84 ? 3.792 -5.959 0.477 1.00 92.94 84 PRO A C 1
ATOM 697 O O . PRO A 1 84 ? 4.474 -6.185 1.470 1.00 92.94 84 PRO A O 1
ATOM 700 N N . PHE A 1 85 ? 3.656 -6.847 -0.512 1.00 94.38 85 PHE A N 1
ATOM 701 C CA . PHE A 1 85 ? 4.270 -8.179 -0.538 1.00 94.38 85 PHE A CA 1
ATOM 702 C C . PHE A 1 85 ? 5.295 -8.337 -1.673 1.00 94.38 85 PHE A C 1
ATOM 704 O O . PHE A 1 85 ? 5.622 -9.454 -2.079 1.00 94.38 85 PHE A O 1
ATOM 711 N N . GLY A 1 86 ? 5.802 -7.221 -2.204 1.00 93.56 86 GLY A N 1
ATOM 712 C CA . GLY A 1 86 ? 6.623 -7.200 -3.412 1.00 93.56 86 GLY A CA 1
ATOM 713 C C . GLY A 1 86 ? 5.793 -7.358 -4.687 1.00 93.56 86 GLY A C 1
ATOM 714 O O . GLY A 1 86 ? 4.576 -7.178 -4.676 1.00 93.56 86 GLY A O 1
ATOM 715 N N . ALA A 1 87 ? 6.467 -7.667 -5.795 1.00 93.25 87 ALA A N 1
ATOM 716 C CA . ALA A 1 87 ? 5.856 -7.754 -7.117 1.00 93.25 87 ALA A CA 1
ATOM 717 C C . ALA A 1 87 ? 6.654 -8.668 -8.068 1.00 93.25 87 ALA A C 1
ATOM 719 O O . ALA A 1 87 ? 7.827 -8.974 -7.833 1.00 93.25 87 ALA A O 1
ATOM 720 N N . GLY A 1 88 ? 6.016 -9.095 -9.163 1.00 91.94 88 GLY A N 1
ATOM 721 C CA . GLY A 1 88 ? 6.645 -9.902 -10.214 1.00 91.94 88 GLY A CA 1
ATOM 722 C C . GLY A 1 88 ? 7.071 -11.303 -9.756 1.00 91.94 88 GLY A C 1
ATOM 723 O O . GLY A 1 88 ? 6.513 -11.872 -8.822 1.00 91.94 88 GLY A O 1
ATOM 724 N N . ALA A 1 89 ? 8.092 -11.871 -10.406 1.00 92.88 89 ALA A N 1
ATOM 725 C CA . ALA A 1 89 ? 8.528 -13.259 -10.191 1.00 92.88 89 ALA A CA 1
ATOM 726 C C . ALA A 1 89 ? 9.076 -13.559 -8.780 1.00 92.88 89 ALA A C 1
ATOM 728 O O . ALA A 1 89 ? 9.316 -14.717 -8.442 1.00 92.88 89 ALA A O 1
ATOM 729 N N . ARG A 1 90 ? 9.328 -12.523 -7.972 1.00 92.44 90 ARG A N 1
ATOM 730 C CA . ARG A 1 90 ? 9.829 -12.626 -6.594 1.00 92.44 90 ARG A CA 1
ATOM 731 C C . ARG A 1 90 ? 8.844 -12.058 -5.570 1.00 92.44 90 ARG A C 1
ATOM 733 O O . ARG A 1 90 ? 9.242 -11.803 -4.437 1.00 92.44 90 ARG A O 1
ATOM 740 N N . LYS A 1 91 ? 7.580 -11.862 -5.960 1.00 93.50 91 LYS A N 1
ATOM 741 C CA . LYS A 1 91 ? 6.502 -11.535 -5.023 1.00 93.50 91 LYS A CA 1
ATOM 742 C C . LYS A 1 91 ? 6.387 -12.627 -3.954 1.00 93.50 91 LYS A C 1
ATOM 744 O O . LYS A 1 91 ? 6.660 -13.797 -4.232 1.00 93.50 91 LYS A O 1
ATOM 749 N N . CYS A 1 92 ? 6.003 -12.242 -2.737 1.00 95.25 92 CYS A N 1
ATOM 750 C CA . CYS A 1 92 ? 5.748 -13.182 -1.652 1.00 95.25 92 CYS A CA 1
ATOM 751 C C . CYS A 1 92 ? 4.781 -14.277 -2.111 1.00 95.25 92 CYS A C 1
ATOM 753 O O . CYS A 1 92 ? 3.689 -13.984 -2.587 1.00 95.25 92 CYS A O 1
ATOM 755 N N . VAL A 1 93 ? 5.171 -15.536 -1.918 1.00 95.88 93 VAL A N 1
ATOM 756 C CA . VAL A 1 93 ? 4.329 -16.697 -2.241 1.00 95.88 93 VAL A CA 1
ATOM 757 C C . VAL A 1 93 ? 3.138 -16.851 -1.284 1.00 95.88 93 VAL A C 1
A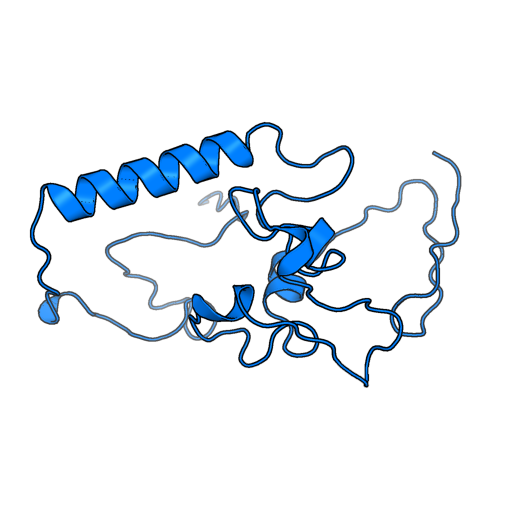TOM 759 O O . VAL A 1 93 ? 2.189 -17.560 -1.590 1.00 95.88 93 VAL A O 1
ATOM 762 N N . GLY A 1 94 ? 3.200 -16.212 -0.112 1.00 95.62 94 GLY A N 1
ATOM 763 C CA . GLY A 1 94 ? 2.177 -16.283 0.931 1.00 95.62 94 GLY A CA 1
ATOM 764 C C . GLY A 1 94 ? 1.331 -15.019 1.063 1.00 95.62 94 GLY A C 1
ATOM 765 O O . GLY A 1 94 ? 0.732 -14.833 2.115 1.00 95.62 94 GLY A O 1
ATOM 766 N N . ASP A 1 95 ? 1.313 -14.133 0.064 1.00 93.81 95 ASP A N 1
ATOM 767 C CA . ASP A 1 95 ? 0.563 -12.870 0.109 1.00 93.81 95 ASP A CA 1
ATOM 768 C C . ASP A 1 95 ? -0.939 -13.086 0.366 1.00 93.81 95 ASP A C 1
ATOM 770 O O . ASP A 1 95 ? -1.504 -12.515 1.298 1.00 93.81 95 ASP A O 1
ATOM 774 N N . GLU A 1 96 ? -1.576 -13.972 -0.395 1.00 92.44 96 GLU A N 1
ATOM 775 C CA . GLU A 1 96 ? -2.998 -14.287 -0.243 1.00 92.44 96 GLU A CA 1
ATOM 776 C C . GLU A 1 96 ? -3.299 -14.974 1.093 1.00 92.44 96 GLU A C 1
ATOM 778 O O . GLU A 1 96 ? -4.271 -14.631 1.769 1.00 92.44 96 GLU A O 1
ATOM 783 N N . PHE A 1 97 ? -2.437 -15.904 1.514 1.00 94.94 97 PHE A N 1
ATOM 784 C CA . PHE A 1 97 ? -2.587 -16.585 2.799 1.00 94.94 97 PHE A CA 1
ATOM 785 C C . PHE A 1 97 ? -2.480 -15.602 3.972 1.00 94.94 97 PHE A C 1
ATOM 787 O O . PHE A 1 97 ? -3.345 -15.604 4.846 1.00 94.94 97 PHE A O 1
ATOM 794 N N . ALA A 1 98 ? -1.476 -14.722 3.955 1.00 95.19 98 ALA A N 1
ATOM 795 C CA . ALA A 1 98 ? -1.271 -13.720 4.994 1.00 95.19 98 ALA A CA 1
ATOM 796 C C . ALA A 1 98 ? -2.465 -12.761 5.106 1.00 95.19 98 ALA A C 1
ATOM 798 O O . ALA A 1 98 ? -2.898 -12.441 6.212 1.00 95.19 98 ALA A O 1
ATOM 799 N N . LEU A 1 99 ? -3.034 -12.326 3.975 1.00 93.94 99 LEU A N 1
ATOM 800 C CA . LEU A 1 99 ? -4.214 -11.459 3.982 1.00 93.94 99 LEU A CA 1
ATOM 801 C C . LEU A 1 99 ? -5.455 -12.164 4.513 1.00 93.94 99 LEU A C 1
ATOM 803 O O . LEU A 1 99 ? -6.181 -11.595 5.326 1.00 93.94 99 LEU A O 1
ATOM 807 N N . MET A 1 100 ? -5.691 -13.400 4.079 1.00 95.38 100 MET A N 1
ATOM 808 C CA . MET A 1 100 ? -6.802 -14.200 4.583 1.00 95.38 100 MET A CA 1
ATOM 809 C C . MET A 1 100 ? -6.687 -14.406 6.097 1.00 95.38 100 MET A C 1
ATOM 811 O O . MET A 1 100 ? -7.661 -14.193 6.818 1.00 95.38 100 MET A O 1
ATOM 815 N N . GLU A 1 101 ? -5.502 -14.768 6.592 1.00 97.00 101 GLU A N 1
ATOM 816 C CA . GLU A 1 101 ? -5.249 -14.938 8.023 1.00 97.00 101 GLU A CA 1
ATOM 817 C C . GLU A 1 101 ? -5.465 -13.630 8.793 1.00 97.00 101 GLU A C 1
ATOM 819 O O . GLU A 1 101 ? -6.146 -13.635 9.820 1.00 97.00 101 GLU A O 1
ATOM 824 N N . ALA A 1 102 ? -4.955 -12.503 8.287 1.00 94.81 102 ALA A N 1
ATOM 825 C CA . ALA A 1 102 ? -5.123 -11.195 8.915 1.00 94.81 102 ALA A CA 1
ATOM 826 C C . ALA A 1 102 ? -6.602 -10.787 9.006 1.00 94.81 102 ALA A C 1
ATOM 828 O O . ALA A 1 102 ? -7.060 -10.367 10.070 1.00 94.81 102 ALA A O 1
ATOM 829 N N . VAL A 1 103 ? -7.369 -10.961 7.923 1.00 94.69 103 VAL A N 1
ATOM 830 C CA . VAL A 1 103 ? -8.802 -10.630 7.882 1.00 94.69 103 VAL A CA 1
ATOM 831 C C . VAL A 1 103 ? -9.604 -11.537 8.813 1.00 94.69 103 VAL A C 1
ATOM 833 O O . VAL A 1 103 ? -10.421 -11.041 9.589 1.00 94.69 103 VAL A O 1
ATOM 836 N N . VAL A 1 104 ? -9.362 -12.853 8.787 1.00 97.06 104 VAL A N 1
ATOM 837 C CA . VAL A 1 104 ? -10.039 -13.802 9.685 1.00 97.06 104 VAL A CA 1
ATOM 838 C C . VAL A 1 104 ? -9.697 -13.491 11.138 1.00 97.06 104 VAL A C 1
ATOM 840 O O . VAL A 1 104 ? -10.596 -13.414 11.972 1.00 97.06 104 VAL A O 1
ATOM 843 N N . THR A 1 105 ? -8.423 -13.260 11.448 1.00 97.69 105 THR A N 1
ATOM 844 C CA . THR A 1 105 ? -7.978 -12.917 12.802 1.00 97.69 105 THR A CA 1
ATOM 845 C C . THR A 1 105 ? -8.661 -11.645 13.287 1.00 97.69 105 THR A C 1
ATOM 847 O O . THR A 1 105 ? -9.270 -11.662 14.355 1.00 97.69 105 THR A O 1
ATOM 850 N N . LEU A 1 106 ? -8.648 -10.577 12.483 1.00 95.81 106 LEU A N 1
ATOM 851 C CA . LEU A 1 106 ? -9.316 -9.321 12.815 1.00 95.81 106 LEU A CA 1
ATOM 852 C C . LEU A 1 106 ? -10.818 -9.527 13.051 1.00 95.81 106 LEU A C 1
ATOM 854 O O . LEU A 1 106 ? -11.341 -9.091 14.074 1.00 95.81 106 LEU A O 1
ATOM 858 N N . ALA A 1 107 ? -11.507 -10.253 12.167 1.00 97.62 107 ALA A N 1
ATOM 859 C CA . ALA A 1 107 ? -12.932 -10.541 12.316 1.00 97.62 107 ALA A CA 1
ATOM 860 C C . ALA A 1 107 ? -13.239 -11.343 13.593 1.00 97.62 107 ALA A C 1
ATOM 862 O O . ALA A 1 107 ? -14.207 -11.051 14.298 1.00 97.62 107 ALA A O 1
ATOM 863 N N . MET A 1 108 ? -12.414 -12.341 13.926 1.00 98.25 108 MET A N 1
ATOM 864 C CA . MET A 1 108 ? -12.597 -13.144 15.137 1.00 98.25 108 MET A CA 1
ATOM 865 C C . MET A 1 108 ? -12.325 -12.347 16.411 1.00 98.25 108 MET A C 1
ATOM 867 O O . MET A 1 108 ? -13.014 -12.562 17.408 1.00 98.25 108 MET A O 1
ATOM 871 N N . VAL A 1 109 ? -11.341 -11.450 16.379 1.00 97.62 109 VAL A N 1
ATOM 872 C CA . VAL A 1 109 ? -11.014 -10.544 17.482 1.00 97.62 109 VAL A CA 1
ATOM 873 C C . VAL A 1 109 ? -12.175 -9.574 17.720 1.00 97.62 109 VAL A C 1
ATOM 875 O O . VAL A 1 109 ? -12.700 -9.533 18.829 1.00 97.62 109 VAL A O 1
ATOM 878 N N . LEU A 1 110 ? -12.665 -8.905 16.671 1.00 96.94 110 LEU A N 1
ATOM 879 C CA . LEU A 1 110 ? -13.799 -7.975 16.751 1.00 96.94 110 LEU A CA 1
ATOM 880 C C . LEU A 1 110 ? -15.118 -8.645 17.167 1.00 96.94 110 LEU A C 1
ATOM 882 O O . LEU A 1 110 ? -15.974 -8.006 17.761 1.00 96.94 110 LEU A O 1
ATOM 886 N N . ARG A 1 111 ? -15.313 -9.932 16.851 1.00 97.88 111 ARG A N 1
ATOM 887 C CA . ARG A 1 111 ? -16.535 -10.667 17.222 1.00 97.88 111 ARG A CA 1
ATOM 888 C C . ARG A 1 111 ? -16.538 -11.149 18.677 1.00 97.88 111 ARG A C 1
ATOM 890 O O . ARG A 1 111 ? -17.609 -11.415 19.216 1.00 97.88 111 ARG A O 1
ATOM 897 N N . ARG A 1 112 ? -15.367 -11.388 19.273 1.00 98.06 112 ARG A N 1
ATOM 898 C CA . ARG A 1 112 ? -15.245 -12.050 20.587 1.00 98.06 112 ARG A CA 1
ATOM 899 C C . ARG A 1 112 ? -14.940 -11.106 21.738 1.00 98.06 112 ARG A C 1
ATOM 901 O O . ARG A 1 112 ? -15.130 -11.509 22.882 1.00 98.06 112 ARG A O 1
ATOM 908 N N . PHE A 1 113 ? -14.437 -9.919 21.437 1.00 97.69 113 PHE A N 1
ATOM 909 C CA . PHE A 1 113 ? -13.987 -8.960 22.430 1.00 97.69 113 PHE A CA 1
ATOM 910 C C . PHE A 1 113 ? -14.591 -7.594 22.135 1.00 97.69 113 PHE A C 1
ATOM 912 O O . PHE A 1 113 ? -14.685 -7.197 20.975 1.00 97.69 113 PHE A O 1
ATOM 919 N N . ASP A 1 114 ? -14.938 -6.881 23.199 1.00 96.50 114 ASP A N 1
ATOM 920 C CA . ASP A 1 114 ? -15.252 -5.461 23.145 1.00 96.50 114 ASP A CA 1
ATOM 921 C C . ASP A 1 114 ? -13.973 -4.662 23.407 1.00 96.50 114 ASP A C 1
ATOM 923 O O . ASP A 1 114 ? -13.150 -5.034 24.250 1.00 96.50 114 ASP A O 1
ATOM 927 N N . PHE A 1 115 ? -13.793 -3.578 22.657 1.00 93.38 115 PHE A N 1
ATOM 928 C CA . PHE A 1 115 ? -12.603 -2.737 22.721 1.00 93.38 115 PHE A CA 1
ATOM 929 C C . PHE A 1 115 ? -12.961 -1.362 23.264 1.00 93.38 115 PHE A C 1
ATOM 931 O O . PHE A 1 115 ? -13.848 -0.694 22.738 1.00 93.38 115 PHE A O 1
ATOM 938 N N . GLU A 1 116 ? -12.204 -0.920 24.261 1.00 92.94 116 GLU A N 1
ATOM 939 C CA . GLU A 1 116 ? -12.208 0.457 24.741 1.00 92.94 116 GLU A CA 1
ATOM 940 C C . GLU A 1 116 ? -10.794 1.020 24.614 1.00 92.94 116 GLU A C 1
ATOM 942 O O . GLU A 1 116 ? -9.804 0.339 24.900 1.00 92.94 116 GLU A O 1
ATOM 947 N N . PHE A 1 117 ? -10.692 2.256 24.131 1.00 89.62 117 PHE A N 1
ATOM 948 C CA . PHE A 1 117 ? -9.409 2.930 24.001 1.00 89.62 117 PHE A CA 1
ATOM 949 C C . PHE A 1 117 ? -8.990 3.512 25.354 1.00 89.62 117 PHE A C 1
ATOM 951 O O . PHE A 1 117 ? -9.658 4.392 25.891 1.00 89.62 117 PHE A O 1
ATOM 958 N N . ASP A 1 118 ? -7.874 3.030 25.901 1.00 87.00 118 ASP A N 1
ATOM 959 C CA . ASP A 1 118 ? -7.291 3.573 27.129 1.00 87.00 118 ASP A CA 1
ATOM 960 C C . ASP A 1 118 ? -6.379 4.765 26.799 1.00 87.00 118 ASP A C 1
ATOM 962 O O . ASP A 1 118 ? -5.181 4.607 26.538 1.00 87.00 118 ASP A O 1
ATOM 966 N N . GLU A 1 119 ? -6.951 5.971 26.829 1.00 85.88 119 GLU A N 1
ATOM 967 C CA . GLU A 1 119 ? -6.234 7.230 26.581 1.00 85.88 119 GLU A CA 1
ATOM 968 C C . GLU A 1 119 ? -5.016 7.414 27.499 1.00 85.88 119 GLU A C 1
ATOM 970 O O . GLU A 1 119 ? -4.028 8.026 27.097 1.00 85.88 119 GLU A O 1
ATOM 975 N N . SER A 1 120 ? -5.023 6.834 28.707 1.00 84.56 120 SER A N 1
ATOM 976 C CA . SER A 1 120 ? -3.900 6.957 29.646 1.00 84.56 120 SER A CA 1
ATOM 977 C C . SER A 1 120 ? -2.621 6.273 29.150 1.00 84.56 120 SER A C 1
ATOM 979 O O . SER A 1 120 ? -1.528 6.551 29.651 1.00 84.56 120 SER A O 1
ATOM 981 N N . LYS A 1 121 ? -2.742 5.364 28.173 1.00 77.44 121 LYS A N 1
ATOM 982 C CA . LYS A 1 121 ? -1.616 4.672 27.529 1.00 77.44 121 LYS A CA 1
ATOM 983 C C . LYS A 1 121 ? -1.156 5.349 26.248 1.00 77.44 121 LYS A C 1
ATOM 985 O O . LYS A 1 121 ? -0.128 4.947 25.703 1.00 77.44 121 LYS A O 1
ATOM 990 N N . PHE A 1 122 ? -1.877 6.359 25.773 1.00 75.69 122 PHE A N 1
ATOM 991 C CA . PHE A 1 122 ? -1.491 7.116 24.596 1.00 75.69 122 PHE A CA 1
ATOM 992 C C . PHE A 1 122 ? -0.421 8.144 24.975 1.00 75.69 122 PHE A C 1
ATOM 994 O O . PHE A 1 122 ? -0.711 9.241 25.443 1.00 75.69 122 PHE A O 1
ATOM 1001 N N . THR A 1 123 ? 0.846 7.756 24.830 1.00 67.38 123 THR A N 1
ATOM 1002 C CA . THR A 1 123 ? 1.993 8.581 25.240 1.00 67.38 123 THR A CA 1
ATOM 1003 C C . THR A 1 123 ? 2.393 9.612 24.190 1.00 67.38 123 THR A C 1
ATOM 1005 O O . THR A 1 123 ? 2.925 10.661 24.545 1.00 67.38 123 THR A O 1
ATOM 1008 N N . THR A 1 124 ? 2.155 9.333 22.906 1.00 66.12 124 THR A N 1
ATOM 1009 C CA . THR A 1 124 ? 2.496 10.228 21.798 1.00 66.12 124 THR A CA 1
ATOM 1010 C C . THR A 1 124 ? 1.699 9.871 20.541 1.00 66.12 124 THR A C 1
ATOM 1012 O O . THR A 1 124 ? 1.536 8.696 20.219 1.00 66.12 124 THR A O 1
ATOM 1015 N N . GLY A 1 125 ? 1.207 10.890 19.832 1.00 61.47 125 GLY A N 1
ATOM 1016 C CA . GLY A 1 125 ? 0.627 10.765 18.488 1.00 61.47 125 GLY A CA 1
ATOM 1017 C C . GLY A 1 125 ? 1.609 11.126 17.376 1.00 61.47 125 GLY A C 1
ATOM 1018 O O . GLY A 1 125 ? 1.190 11.355 16.245 1.00 61.47 125 GLY A O 1
ATOM 1019 N N . VAL A 1 126 ? 2.891 11.261 17.713 1.00 61.59 126 VAL A N 1
ATOM 1020 C CA . VAL A 1 126 ? 3.927 11.690 16.778 1.00 61.59 126 VAL A CA 1
ATOM 1021 C C . VAL A 1 126 ? 4.361 10.493 15.932 1.00 61.59 126 VAL A C 1
ATOM 1023 O O . VAL A 1 126 ? 4.540 9.390 16.454 1.00 61.59 126 VAL A O 1
ATOM 1026 N N . ASP A 1 127 ? 4.501 10.701 14.622 1.00 61.97 127 ASP A N 1
ATOM 1027 C CA . ASP A 1 127 ? 4.949 9.656 13.704 1.00 61.97 127 ASP A CA 1
ATOM 1028 C C . ASP A 1 127 ? 6.363 9.186 14.097 1.00 61.97 127 ASP A C 1
ATOM 1030 O O . ASP A 1 127 ? 7.230 9.982 14.472 1.00 61.97 127 ASP A O 1
ATOM 1034 N N . ILE A 1 128 ? 6.607 7.877 13.993 1.00 62.03 128 ILE A N 1
ATOM 1035 C CA . ILE A 1 128 ? 7.922 7.248 14.199 1.00 62.03 128 ILE A CA 1
ATOM 1036 C C . ILE A 1 128 ? 9.032 7.921 13.378 1.00 62.03 128 ILE A C 1
ATOM 1038 O O . ILE A 1 128 ? 10.190 7.921 13.797 1.00 62.03 128 ILE A O 1
ATOM 1042 N N . MET A 1 129 ? 8.683 8.495 12.228 1.00 61.88 129 MET A N 1
ATOM 1043 C CA . MET A 1 129 ? 9.602 9.202 11.346 1.00 61.88 129 MET A CA 1
ATOM 1044 C C . MET A 1 129 ? 9.922 10.624 11.820 1.00 61.88 129 MET A C 1
ATOM 1046 O O . MET A 1 129 ? 11.033 11.092 11.576 1.00 61.88 129 MET A O 1
ATOM 1050 N N . ASP A 1 130 ? 9.003 11.284 12.527 1.00 62.22 130 ASP A N 1
ATOM 1051 C CA . ASP A 1 130 ? 9.162 12.675 12.965 1.00 62.22 130 ASP A CA 1
ATOM 1052 C C . ASP A 1 130 ? 9.906 12.785 14.303 1.00 62.22 130 ASP A C 1
ATOM 1054 O O . ASP A 1 130 ? 10.648 13.743 14.527 1.00 62.22 130 ASP A O 1
ATOM 1058 N N . HIS A 1 131 ? 9.747 11.800 15.199 1.00 61.41 131 HIS 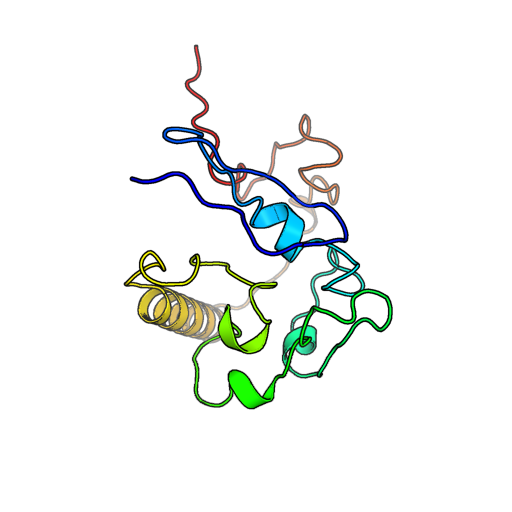A N 1
ATOM 1059 C CA . HIS A 1 131 ? 10.391 11.813 16.520 1.00 61.41 131 HIS A CA 1
ATOM 1060 C C . HIS A 1 131 ? 10.882 10.416 16.965 1.00 61.41 131 HIS A C 1
ATOM 1062 O O . HIS A 1 131 ? 10.361 9.815 17.908 1.00 61.41 131 HIS A O 1
ATOM 1068 N N . PRO A 1 132 ? 11.948 9.880 16.334 1.00 60.50 132 PRO A N 1
ATOM 1069 C CA . PRO A 1 132 ? 12.435 8.510 16.560 1.00 60.50 132 PRO A CA 1
ATOM 1070 C C . PRO A 1 132 ? 13.021 8.258 17.961 1.00 60.50 132 PRO A C 1
ATOM 1072 O O . PRO A 1 132 ? 13.340 7.121 18.307 1.00 60.50 132 PRO A O 1
ATOM 1075 N N . GLN A 1 133 ? 13.182 9.299 18.778 1.00 62.22 133 GLN A N 1
ATOM 1076 C CA . GLN A 1 133 ? 13.678 9.189 20.152 1.00 62.22 133 GLN A CA 1
ATOM 1077 C C . GLN A 1 133 ? 12.550 8.856 21.147 1.00 62.22 133 GLN A C 1
ATOM 1079 O O . GLN A 1 133 ? 12.814 8.285 22.205 1.00 62.22 133 GLN A O 1
ATOM 1084 N N . ASP A 1 134 ? 11.292 9.128 20.779 1.00 58.75 134 ASP A N 1
ATOM 1085 C CA . ASP A 1 134 ? 10.116 8.989 21.653 1.00 58.75 134 ASP A CA 1
ATOM 1086 C C . ASP A 1 134 ? 9.423 7.625 21.498 1.00 58.75 134 ASP A C 1
ATOM 1088 O O . ASP A 1 134 ? 8.267 7.436 21.875 1.00 58.75 134 ASP A O 1
ATOM 1092 N N . LEU A 1 135 ? 10.148 6.628 20.978 1.00 57.28 135 LEU A N 1
ATOM 1093 C CA . LEU A 1 135 ? 9.658 5.287 20.626 1.00 57.28 135 LEU A CA 1
ATOM 1094 C C . LEU A 1 135 ? 9.336 4.372 21.811 1.00 57.28 135 LEU A C 1
ATOM 1096 O O . LEU A 1 135 ? 9.377 3.143 21.685 1.00 57.28 135 LEU A O 1
ATOM 1100 N N . ASN A 1 136 ? 8.980 4.933 22.962 1.00 56.09 136 ASN A N 1
ATOM 1101 C CA . ASN A 1 136 ? 8.466 4.171 24.092 1.00 56.09 136 ASN A CA 1
ATOM 1102 C C . ASN A 1 136 ? 6.988 3.803 23.84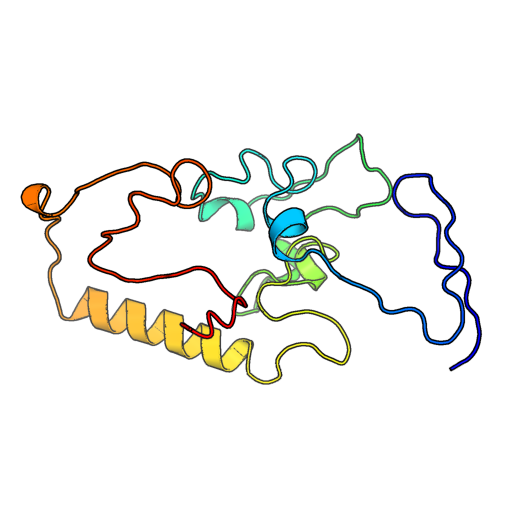6 1.00 56.09 136 ASN A C 1
ATOM 1104 O O . ASN A 1 136 ? 6.098 4.149 24.621 1.00 56.09 136 ASN A O 1
ATOM 1108 N N . HIS A 1 137 ? 6.728 3.148 22.709 1.00 54.53 137 HIS A N 1
ATOM 1109 C CA . HIS A 1 137 ? 5.396 2.748 22.282 1.00 54.53 137 HIS A CA 1
ATOM 1110 C C . HIS A 1 137 ? 5.075 1.340 22.819 1.00 54.53 137 HIS A C 1
ATOM 1112 O O . HIS A 1 137 ? 5.858 0.411 22.593 1.00 54.53 137 HIS A O 1
ATOM 1118 N N . PRO A 1 138 ? 3.944 1.145 23.524 1.00 51.22 138 PRO A N 1
ATOM 1119 C CA . PRO A 1 138 ? 3.617 -0.115 24.197 1.00 51.22 138 PRO A CA 1
ATOM 1120 C C . PRO A 1 138 ? 3.328 -1.271 23.228 1.00 51.22 138 PRO A C 1
ATOM 1122 O O . PRO A 1 138 ? 3.597 -2.425 23.554 1.00 51.22 138 PRO A O 1
ATOM 1125 N N . VAL A 1 139 ? 2.844 -0.977 22.016 1.00 54.41 139 VAL A N 1
ATOM 1126 C CA . VAL A 1 139 ? 2.803 -1.942 20.907 1.00 54.41 139 VAL A CA 1
ATOM 1127 C C . VAL A 1 139 ? 3.980 -1.657 19.981 1.00 54.41 139 VAL A C 1
ATOM 1129 O O . VAL A 1 139 ? 3.970 -0.725 19.181 1.00 54.41 139 VAL A O 1
ATOM 1132 N N . GLY A 1 140 ? 5.061 -2.407 20.181 1.00 45.84 140 GLY A N 1
ATOM 1133 C CA . GLY A 1 140 ? 6.312 -2.209 19.466 1.00 45.84 140 GLY A CA 1
ATOM 1134 C C . GLY A 1 140 ? 6.208 -2.641 18.007 1.00 45.84 140 GLY A C 1
ATOM 1135 O O . GLY A 1 140 ? 6.402 -3.812 17.699 1.00 45.84 140 GLY A O 1
ATOM 1136 N N . MET A 1 141 ? 6.006 -1.688 17.101 1.00 46.69 141 MET A N 1
ATOM 1137 C CA . MET A 1 141 ? 6.502 -1.808 15.732 1.00 46.69 141 MET A CA 1
ATOM 1138 C C . MET A 1 141 ? 7.706 -0.875 15.593 1.00 46.69 141 MET A C 1
ATOM 1140 O O . MET A 1 141 ? 7.575 0.318 15.349 1.00 46.69 141 MET A O 1
ATOM 1144 N N . ARG A 1 142 ? 8.907 -1.430 15.796 1.00 47.94 142 ARG A N 1
ATOM 1145 C CA . ARG A 1 142 ? 10.149 -0.814 15.311 1.00 47.94 142 ARG A CA 1
ATOM 1146 C C . ARG A 1 142 ? 10.200 -1.147 13.824 1.00 47.94 142 ARG A C 1
ATOM 1148 O O . ARG A 1 142 ? 10.130 -2.322 13.478 1.00 47.94 142 ARG A O 1
ATOM 1155 N N . THR A 1 143 ? 10.181 -0.133 12.971 1.00 47.47 143 THR A N 1
ATOM 1156 C CA . THR A 1 143 ? 9.947 -0.251 11.526 1.00 47.47 143 THR A CA 1
ATOM 1157 C C . THR A 1 143 ? 10.806 -1.310 10.827 1.00 47.47 143 THR A C 1
ATOM 1159 O O . THR A 1 143 ? 11.912 -1.660 11.243 1.00 47.47 143 THR A O 1
ATOM 1162 N N . GLY A 1 144 ? 10.228 -1.848 9.750 1.00 50.94 144 GLY A N 1
ATOM 1163 C CA . GLY A 1 144 ? 10.735 -2.969 8.974 1.00 50.94 144 GLY A CA 1
ATOM 1164 C C . GLY A 1 144 ? 12.156 -2.793 8.435 1.00 50.94 144 GLY A C 1
ATOM 1165 O O . GLY A 1 144 ? 12.604 -1.703 8.098 1.00 50.94 144 GLY A O 1
ATOM 1166 N N . ALA A 1 145 ? 12.840 -3.932 8.338 1.00 41.19 145 ALA A N 1
ATOM 1167 C CA . ALA A 1 145 ? 14.133 -4.122 7.684 1.00 41.19 145 ALA A CA 1
ATOM 1168 C C . ALA A 1 145 ? 15.361 -3.391 8.267 1.00 41.19 145 ALA A C 1
ATOM 1170 O O . ALA A 1 145 ? 16.376 -3.311 7.582 1.00 41.19 145 ALA A O 1
ATOM 1171 N N . THR A 1 146 ? 15.358 -2.959 9.534 1.00 38.94 146 THR A N 1
ATOM 1172 C CA . THR A 1 146 ? 16.625 -2.628 10.218 1.00 38.94 146 THR A CA 1
ATOM 1173 C C . THR A 1 146 ? 16.989 -3.733 11.203 1.00 38.94 146 THR A C 1
ATOM 1175 O O . THR A 1 146 ? 16.405 -3.845 12.281 1.00 38.94 146 THR A O 1
ATOM 1178 N N . ILE A 1 147 ? 17.979 -4.562 10.849 1.00 33.00 147 ILE A N 1
ATOM 1179 C CA . ILE A 1 147 ? 18.685 -5.392 11.831 1.00 33.00 147 ILE A CA 1
ATOM 1180 C C . ILE A 1 147 ? 19.435 -4.416 12.738 1.00 33.00 147 ILE A C 1
ATOM 1182 O O . ILE A 1 147 ? 20.570 -4.033 12.463 1.00 33.00 147 ILE A O 1
ATOM 1186 N N . HIS A 1 148 ? 18.807 -3.980 13.826 1.00 35.94 148 HIS A N 1
ATOM 1187 C CA . HIS A 1 148 ? 19.550 -3.376 14.919 1.00 35.94 148 HIS A CA 1
ATOM 1188 C C . HIS A 1 148 ? 20.332 -4.498 15.604 1.00 35.94 148 HIS A C 1
ATOM 1190 O O . HIS A 1 148 ? 19.857 -5.100 16.568 1.00 35.94 148 HIS A O 1
ATOM 1196 N N . THR A 1 149 ? 21.541 -4.794 15.124 1.00 33.97 149 THR A N 1
ATOM 1197 C CA . THR A 1 149 ? 22.529 -5.439 15.988 1.00 33.97 149 THR A CA 1
ATOM 1198 C C . THR A 1 149 ? 22.846 -4.422 17.074 1.00 33.97 149 THR A C 1
ATOM 1200 O O . THR A 1 149 ? 23.572 -3.454 16.835 1.00 33.97 149 THR A O 1
ATOM 1203 N N . ARG A 1 150 ? 22.245 -4.583 18.255 1.00 38.72 150 ARG A N 1
ATOM 1204 C CA . ARG A 1 150 ? 22.752 -3.900 19.445 1.00 38.72 150 ARG A CA 1
ATOM 1205 C C . ARG A 1 150 ? 24.235 -4.272 19.563 1.00 38.72 150 ARG A C 1
ATOM 1207 O O . ARG A 1 150 ? 24.560 -5.456 19.480 1.00 38.72 150 ARG A O 1
ATOM 1214 N N . LYS A 1 151 ? 25.105 -3.266 19.662 1.00 37.19 151 LYS A N 1
ATOM 1215 C CA . LYS A 1 151 ? 26.450 -3.469 20.206 1.00 37.19 151 LYS A CA 1
ATOM 1216 C C . LYS A 1 151 ? 26.343 -3.752 21.697 1.00 37.19 151 LYS A C 1
ATOM 1218 O O . LYS A 1 151 ? 25.407 -3.194 22.316 1.00 37.19 151 LYS A O 1
#